Protein AF-A0A8S0WFE4-F1 (afdb_monomer)

Structure (mmCIF, N/CA/C/O backbone):
data_AF-A0A8S0WFE4-F1
#
_entry.id   AF-A0A8S0WFE4-F1
#
loop_
_atom_site.group_PDB
_atom_site.id
_atom_site.type_symbol
_atom_site.label_atom_id
_atom_site.label_alt_id
_atom_site.label_comp_id
_atom_site.label_asym_id
_atom_site.label_entity_id
_atom_site.label_seq_id
_atom_site.pdbx_PDB_ins_code
_atom_site.Cartn_x
_atom_site.Cartn_y
_atom_site.Cartn_z
_atom_site.occupancy
_atom_site.B_iso_or_equiv
_atom_site.auth_seq_id
_atom_site.auth_comp_id
_atom_site.auth_asym_id
_atom_site.auth_atom_id
_atom_site.pdbx_PDB_model_num
ATOM 1 N N . MET A 1 1 ? 46.989 -24.304 55.058 1.00 52.19 1 MET A N 1
ATOM 2 C CA . MET A 1 1 ? 46.073 -24.837 54.023 1.00 52.19 1 MET A CA 1
ATOM 3 C C . MET A 1 1 ? 44.758 -25.122 54.735 1.00 52.19 1 MET A C 1
ATOM 5 O O . MET A 1 1 ? 44.817 -25.816 55.731 1.00 52.19 1 MET A O 1
ATOM 9 N N . SER A 1 2 ? 43.596 -24.555 54.440 1.00 50.12 2 SER A N 1
ATOM 10 C CA . SER A 1 2 ? 43.076 -23.964 53.211 1.00 50.12 2 SER A CA 1
ATOM 11 C C . SER A 1 2 ? 42.029 -22.909 53.572 1.00 50.12 2 SER A C 1
ATOM 13 O O . SER A 1 2 ? 41.224 -23.126 54.473 1.00 50.12 2 SER A O 1
ATOM 15 N N . GLN A 1 3 ? 42.038 -21.784 52.858 1.00 55.56 3 GLN A N 1
ATOM 16 C CA . GLN A 1 3 ? 40.887 -20.886 52.782 1.00 55.56 3 GLN A CA 1
ATOM 17 C C . GLN A 1 3 ? 39.833 -21.541 51.879 1.00 55.56 3 GLN A C 1
ATOM 19 O O . GLN A 1 3 ? 40.190 -22.053 50.817 1.00 55.56 3 GLN A O 1
ATOM 24 N N . LEU A 1 4 ? 38.557 -21.509 52.265 1.00 54.12 4 LEU A N 1
ATOM 25 C CA . LEU A 1 4 ? 37.449 -21.764 51.347 1.00 54.12 4 LEU A CA 1
ATOM 26 C C . LEU A 1 4 ? 36.601 -20.501 51.246 1.00 54.12 4 LEU A C 1
ATOM 28 O O . LEU A 1 4 ? 36.150 -19.944 52.244 1.00 54.12 4 LEU A O 1
ATOM 32 N N . ALA A 1 5 ? 36.492 -20.037 50.007 1.00 55.44 5 ALA A N 1
ATOM 33 C CA . ALA A 1 5 ? 35.889 -18.792 49.591 1.00 55.44 5 ALA A CA 1
ATOM 34 C C . ALA A 1 5 ? 34.362 -18.830 49.732 1.00 55.44 5 ALA A C 1
ATOM 36 O O . ALA A 1 5 ? 33.700 -19.713 49.185 1.00 55.44 5 ALA A O 1
ATOM 37 N N . SER A 1 6 ? 33.807 -17.824 50.401 1.00 52.06 6 SER A N 1
ATOM 38 C CA . SER A 1 6 ? 32.384 -17.499 50.336 1.00 52.06 6 SER A CA 1
ATOM 39 C C . SER A 1 6 ? 32.095 -16.856 48.981 1.00 52.06 6 SER A C 1
ATOM 41 O O . SER A 1 6 ? 32.521 -15.732 48.715 1.00 52.06 6 SER A O 1
ATOM 43 N N . GLN A 1 7 ? 31.407 -17.578 48.098 1.00 57.84 7 GLN A N 1
ATOM 44 C CA . GLN A 1 7 ? 30.925 -17.021 46.837 1.00 57.84 7 GLN A CA 1
ATOM 45 C C . GLN A 1 7 ? 29.707 -16.130 47.106 1.00 57.84 7 GLN A C 1
ATOM 47 O O . GLN A 1 7 ? 28.675 -16.590 47.592 1.00 57.84 7 GLN A O 1
ATOM 52 N N . ASN A 1 8 ? 29.848 -14.843 46.789 1.00 55.38 8 ASN A N 1
ATOM 53 C CA . ASN A 1 8 ? 28.753 -13.884 46.733 1.00 55.38 8 ASN A CA 1
ATOM 54 C C . ASN A 1 8 ? 27.867 -14.214 45.524 1.00 55.38 8 ASN A C 1
ATOM 56 O O . ASN A 1 8 ? 28.300 -14.066 44.382 1.00 55.38 8 ASN A O 1
ATOM 60 N N . TYR A 1 9 ? 26.626 -14.633 45.764 1.00 57.88 9 TYR A N 1
ATOM 61 C CA . TYR A 1 9 ? 25.618 -14.738 44.713 1.00 57.88 9 TYR A CA 1
ATOM 62 C C . TYR A 1 9 ? 25.118 -13.329 44.384 1.00 57.88 9 TYR A C 1
ATOM 64 O O . TYR A 1 9 ? 24.307 -12.755 45.108 1.00 57.88 9 TYR A O 1
ATOM 72 N N . ALA A 1 10 ? 25.653 -12.744 43.313 1.00 58.72 10 ALA A N 1
ATOM 73 C CA . ALA A 1 10 ? 25.121 -11.523 42.731 1.00 58.72 10 ALA A CA 1
ATOM 74 C C . ALA A 1 10 ? 23.748 -11.826 42.111 1.00 58.72 10 ALA A C 1
ATOM 76 O O . ALA A 1 10 ? 23.645 -12.561 41.130 1.00 58.72 10 ALA A O 1
ATOM 77 N N . SER A 1 11 ? 22.690 -11.269 42.695 1.00 54.56 11 SER A N 1
ATOM 78 C CA . SER A 1 11 ? 21.338 -11.314 42.144 1.00 54.56 11 SER A CA 1
ATOM 79 C C . SER A 1 11 ? 21.279 -10.467 40.872 1.00 54.56 11 SER A C 1
ATOM 81 O O . SER A 1 11 ? 21.061 -9.260 40.932 1.00 54.56 11 SER A O 1
ATOM 83 N N . THR A 1 12 ? 21.499 -11.076 39.707 1.00 58.50 12 THR A N 1
ATOM 84 C CA . THR A 1 12 ? 21.209 -10.435 38.420 1.00 58.50 12 THR A CA 1
ATOM 85 C C . THR A 1 12 ? 19.693 -10.375 38.250 1.00 58.50 12 THR A C 1
ATOM 87 O O . THR A 1 12 ? 19.051 -11.356 37.881 1.00 58.50 12 THR A O 1
ATOM 90 N N . SER A 1 13 ? 19.100 -9.225 38.557 1.00 57.53 13 SER A N 1
ATOM 91 C CA . SER A 1 13 ? 17.725 -8.903 38.194 1.00 57.53 13 SER A CA 1
ATOM 92 C C . SER A 1 13 ? 17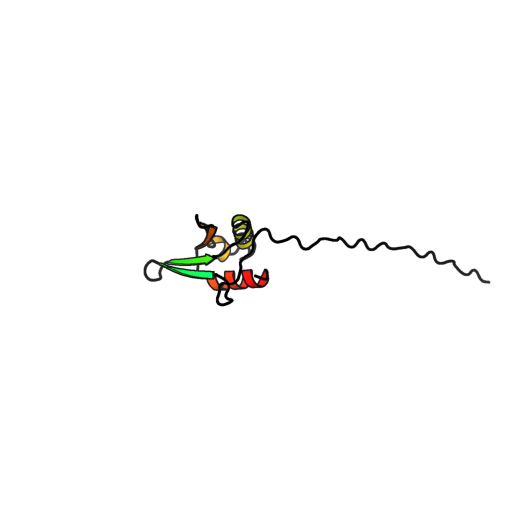.634 -8.779 36.672 1.00 57.53 13 SER A C 1
ATOM 94 O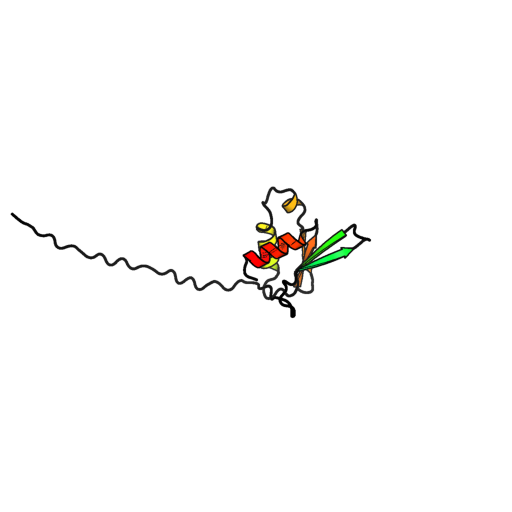 O . SER A 1 13 ? 18.057 -7.784 36.088 1.00 57.53 13 SER A O 1
ATOM 96 N N . PHE A 1 14 ? 17.090 -9.806 36.019 1.00 60.09 14 PHE A N 1
ATOM 97 C CA . PHE A 1 14 ? 16.659 -9.717 34.629 1.00 60.09 14 PHE A CA 1
ATOM 98 C C . PHE A 1 14 ? 15.480 -8.745 34.568 1.00 60.09 14 PHE A C 1
ATOM 100 O O . PHE A 1 14 ? 14.355 -9.088 34.930 1.00 60.09 14 PHE A O 1
ATOM 107 N N . ALA A 1 15 ? 15.753 -7.504 34.168 1.00 58.97 15 ALA A N 1
ATOM 108 C CA . ALA A 1 15 ? 14.720 -6.573 33.758 1.00 58.97 15 ALA A CA 1
ATOM 109 C C . ALA A 1 15 ? 14.089 -7.139 32.481 1.00 58.97 15 ALA A C 1
ATOM 111 O O . ALA A 1 15 ? 14.643 -7.019 31.390 1.00 58.97 15 ALA A O 1
ATOM 112 N N . PHE A 1 16 ? 12.963 -7.831 32.631 1.00 59.78 16 PHE A N 1
ATOM 113 C CA . PHE A 1 16 ? 12.075 -8.081 31.512 1.00 59.78 16 PHE A CA 1
ATOM 114 C C . PHE A 1 16 ? 11.502 -6.718 31.133 1.00 59.78 16 PHE A C 1
ATOM 116 O O . PHE A 1 16 ? 10.633 -6.198 31.830 1.00 59.78 16 PHE A O 1
ATOM 123 N N . ASP A 1 17 ? 12.061 -6.105 30.088 1.00 59.38 17 ASP A N 1
ATOM 124 C CA . ASP A 1 17 ? 11.405 -5.020 29.368 1.00 59.38 17 ASP A CA 1
ATOM 125 C C . ASP A 1 17 ? 10.040 -5.560 28.928 1.00 59.38 17 ASP A C 1
ATOM 127 O O . ASP A 1 17 ? 9.924 -6.298 27.947 1.00 59.38 17 ASP A O 1
ATOM 131 N N . ASP A 1 18 ? 9.013 -5.255 29.720 1.00 55.41 18 ASP A N 1
ATOM 132 C CA . ASP A 1 18 ? 7.615 -5.614 29.495 1.00 55.41 18 ASP A CA 1
ATOM 133 C C . ASP A 1 18 ? 7.052 -4.721 28.381 1.00 55.41 18 ASP A C 1
ATOM 135 O O . ASP A 1 18 ? 6.109 -3.945 28.546 1.00 55.41 18 ASP A O 1
ATOM 139 N N . ALA A 1 19 ? 7.705 -4.770 27.218 1.00 61.00 19 ALA A N 1
ATOM 140 C CA . ALA A 1 19 ? 7.236 -4.159 25.996 1.00 61.00 19 ALA A CA 1
ATOM 141 C C . ALA A 1 19 ? 6.056 -4.994 25.498 1.00 61.00 19 ALA A C 1
ATOM 143 O O . ALA A 1 19 ? 6.179 -5.794 24.568 1.00 61.00 19 ALA A O 1
ATOM 144 N N . LEU A 1 20 ? 4.900 -4.807 26.145 1.00 58.75 20 LEU A N 1
ATOM 145 C CA . LEU A 1 20 ? 3.613 -5.259 25.635 1.00 58.75 20 LEU A CA 1
ATOM 146 C C . LEU A 1 20 ? 3.579 -4.955 24.132 1.00 58.75 20 LEU A C 1
ATOM 148 O O . LEU A 1 20 ? 3.898 -3.822 23.749 1.00 58.75 20 LEU A O 1
ATOM 152 N N . PRO A 1 21 ? 3.240 -5.932 23.270 1.00 58.88 21 PRO A N 1
ATOM 153 C CA . PRO A 1 21 ? 3.298 -5.741 21.831 1.00 58.88 21 PRO A CA 1
ATOM 154 C C . PRO A 1 21 ? 2.474 -4.508 21.476 1.00 58.88 21 PRO A C 1
ATOM 156 O O . PRO A 1 21 ? 1.254 -4.478 21.658 1.00 58.88 21 PRO A O 1
ATOM 159 N N . LYS A 1 22 ? 3.163 -3.451 21.029 1.00 63.25 22 LYS A N 1
ATOM 160 C CA . LYS A 1 22 ? 2.530 -2.180 20.696 1.00 63.25 22 LYS A CA 1
ATOM 161 C C . LYS A 1 22 ? 1.539 -2.461 19.578 1.00 63.25 22 LYS A C 1
ATOM 163 O O . LYS A 1 22 ? 1.942 -2.746 18.453 1.00 63.25 22 LYS A O 1
ATOM 168 N N . LYS A 1 23 ? 0.246 -2.408 19.907 1.00 69.69 23 LYS A N 1
ATOM 169 C CA . LYS A 1 23 ? -0.839 -2.604 18.946 1.00 69.69 23 LYS A CA 1
ATOM 170 C C . LYS A 1 23 ? -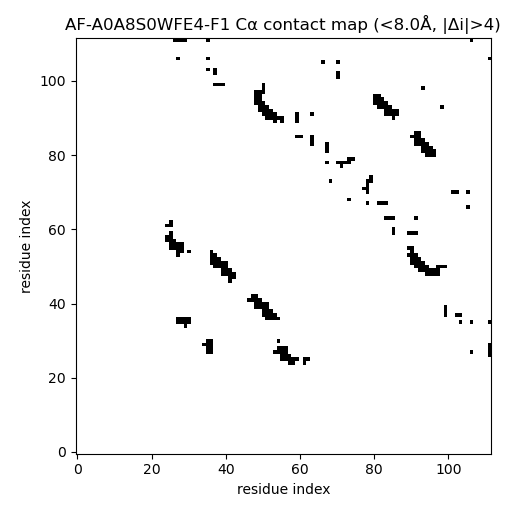0.573 -1.698 17.744 1.00 69.69 23 LYS A C 1
ATOM 172 O O . LYS A 1 23 ? -0.421 -0.487 17.913 1.00 69.69 23 LYS A O 1
ATOM 177 N N . SER A 1 24 ? -0.445 -2.295 16.561 1.00 79.94 24 SER A N 1
ATOM 178 C CA . SER A 1 24 ? -0.175 -1.564 15.325 1.00 79.94 24 SER A CA 1
ATOM 179 C C . SER A 1 24 ? -1.212 -0.453 15.151 1.00 79.94 24 SER A C 1
ATOM 181 O O . SER A 1 24 ? -2.400 -0.664 15.398 1.00 79.94 24 SER A O 1
ATOM 183 N N . ALA A 1 25 ? -0.775 0.740 14.743 1.00 93.44 25 ALA A N 1
ATOM 184 C CA . ALA A 1 25 ? -1.661 1.896 14.571 1.00 93.44 25 ALA A CA 1
ATOM 185 C C . ALA A 1 25 ? -2.709 1.699 13.460 1.00 93.44 25 ALA A C 1
ATOM 187 O O . ALA A 1 25 ? -3.675 2.457 13.358 1.00 93.44 25 ALA A O 1
ATOM 188 N N . TYR A 1 26 ? -2.507 0.685 12.622 1.00 96.31 26 TYR A N 1
ATOM 189 C CA . TYR A 1 26 ? -3.389 0.266 11.550 1.00 96.31 26 TYR A CA 1
ATOM 190 C C . TYR A 1 26 ? -3.470 -1.260 11.491 1.00 96.31 26 TYR A C 1
ATOM 192 O O . TYR A 1 26 ? -2.570 -1.965 11.952 1.00 96.31 26 TYR A O 1
ATOM 200 N N . PHE A 1 27 ? -4.542 -1.759 10.887 1.00 96.81 27 PHE A N 1
ATOM 201 C CA . PHE A 1 27 ? -4.754 -3.178 10.629 1.00 96.81 27 PHE A CA 1
ATOM 202 C C . PHE A 1 27 ? -5.423 -3.366 9.266 1.00 96.81 27 PHE A C 1
ATOM 204 O O . PHE A 1 27 ? -6.209 -2.524 8.828 1.00 96.81 27 PHE A O 1
ATOM 211 N N . VAL A 1 28 ? -5.099 -4.459 8.576 1.00 97.56 28 VAL A N 1
ATOM 212 C CA . VAL A 1 28 ? -5.708 -4.809 7.288 1.00 97.56 28 VAL A CA 1
ATOM 213 C C . VAL A 1 28 ? -6.403 -6.168 7.435 1.00 97.56 28 VAL A C 1
ATOM 215 O O . VAL A 1 28 ? -5.768 -7.198 7.235 1.00 97.56 28 VAL A O 1
ATOM 218 N N . PRO A 1 29 ? -7.698 -6.206 7.790 1.00 97.44 29 PRO A N 1
ATOM 219 C CA . PRO A 1 29 ? -8.436 -7.445 7.941 1.00 97.44 29 PRO A CA 1
ATOM 220 C C . PRO A 1 29 ? -8.568 -8.178 6.605 1.00 97.44 29 PRO A C 1
ATOM 222 O O . PRO A 1 29 ? -8.737 -7.581 5.533 1.00 97.44 29 PRO A O 1
ATOM 225 N N . ARG A 1 30 ? -8.591 -9.510 6.687 1.00 97.75 30 ARG A N 1
ATOM 226 C CA . ARG A 1 30 ? -9.010 -10.362 5.574 1.00 97.75 30 ARG A CA 1
ATOM 227 C C . ARG A 1 30 ? -10.458 -10.056 5.189 1.00 97.75 30 ARG A C 1
ATOM 229 O O . ARG A 1 30 ? -11.296 -9.728 6.025 1.00 97.75 30 ARG A O 1
ATOM 236 N N . ASN A 1 31 ? -10.766 -10.169 3.901 1.00 96.75 31 ASN A N 1
ATOM 237 C CA . ASN A 1 31 ? -12.142 -10.066 3.429 1.00 96.75 31 ASN A CA 1
ATOM 238 C C . ASN A 1 31 ? -12.975 -11.290 3.858 1.00 96.75 31 ASN A C 1
ATOM 240 O O . ASN A 1 31 ? -12.451 -12.264 4.395 1.00 96.75 31 ASN A O 1
ATOM 244 N N . THR A 1 32 ? -14.276 -11.276 3.561 1.00 96.25 32 THR A N 1
ATOM 245 C CA . THR A 1 32 ? -15.214 -12.359 3.916 1.00 96.25 32 THR A CA 1
ATOM 246 C C . THR A 1 32 ? -14.846 -13.732 3.343 1.00 96.25 32 THR A C 1
ATOM 248 O O . THR A 1 32 ? -15.374 -14.742 3.793 1.00 96.25 32 THR A O 1
ATOM 251 N N . ARG A 1 33 ? -13.936 -13.791 2.361 1.00 96.19 33 ARG A N 1
ATOM 252 C CA . ARG A 1 33 ? -13.419 -15.027 1.752 1.00 96.19 33 ARG A CA 1
ATOM 253 C C . ARG A 1 33 ? -12.026 -15.405 2.276 1.00 96.19 33 ARG A C 1
ATOM 255 O O . ARG A 1 33 ? -11.373 -16.245 1.669 1.00 96.19 33 ARG A O 1
ATOM 262 N N . GLY A 1 34 ? -11.538 -14.752 3.333 1.00 96.38 34 GLY A N 1
ATOM 263 C CA . GLY A 1 34 ? -10.228 -15.011 3.945 1.00 96.38 34 GLY A CA 1
ATOM 264 C C . GLY A 1 34 ? -9.023 -14.409 3.205 1.00 96.38 34 GLY A C 1
ATOM 265 O O . GLY A 1 34 ? -7.877 -14.648 3.586 1.00 96.38 34 GLY A O 1
ATOM 266 N N . ASN A 1 35 ? -9.239 -13.606 2.159 1.00 97.31 35 ASN A N 1
ATOM 267 C CA . ASN A 1 35 ? -8.153 -13.058 1.339 1.00 97.31 35 ASN A CA 1
ATOM 268 C C . ASN A 1 35 ? -7.752 -11.648 1.777 1.00 97.31 35 ASN A C 1
ATOM 270 O O . ASN A 1 35 ? -8.602 -10.867 2.209 1.00 97.31 35 ASN A O 1
ATOM 274 N N . LEU A 1 36 ? -6.474 -11.291 1.597 1.00 98.38 36 LEU A N 1
ATOM 275 C CA . LEU A 1 36 ? -6.039 -9.901 1.746 1.00 98.38 36 LEU A CA 1
ATOM 276 C C . LEU A 1 36 ? -6.796 -9.008 0.749 1.00 98.38 36 LEU A C 1
ATOM 278 O O . LEU A 1 36 ? -6.917 -9.372 -0.427 1.00 98.38 36 LEU A O 1
ATOM 282 N N . PRO A 1 37 ? -7.298 -7.840 1.181 1.00 98.06 37 PRO A N 1
ATOM 283 C CA . PRO A 1 37 ? -8.127 -6.952 0.371 1.00 98.06 37 PRO A CA 1
ATOM 284 C C . PRO A 1 37 ? -7.290 -6.105 -0.612 1.00 98.06 37 PRO A C 1
ATOM 286 O O . PRO A 1 37 ? -7.445 -4.884 -0.678 1.00 98.06 37 PRO A O 1
ATOM 289 N N . VAL A 1 38 ? -6.408 -6.759 -1.380 1.00 98.56 38 VAL A N 1
ATOM 290 C CA . VAL A 1 38 ? -5.518 -6.148 -2.378 1.00 98.56 38 VAL A CA 1
ATOM 291 C C . VAL A 1 38 ? -5.982 -6.498 -3.792 1.00 98.56 38 VAL A C 1
ATOM 293 O O . VAL A 1 38 ? -5.967 -7.662 -4.215 1.00 98.56 38 VAL A O 1
ATOM 296 N N . TYR A 1 39 ? -6.369 -5.474 -4.546 1.00 97.94 39 TYR A N 1
ATOM 297 C CA . TYR A 1 39 ? -6.987 -5.617 -5.865 1.00 97.94 39 TYR A CA 1
ATOM 298 C C . TYR A 1 39 ? -6.207 -4.857 -6.932 1.00 97.94 39 TYR A C 1
ATOM 300 O O . TYR A 1 39 ? -5.616 -3.819 -6.646 1.00 97.94 39 TYR A O 1
ATOM 308 N N . THR A 1 40 ? -6.247 -5.342 -8.171 1.00 98.06 40 THR A N 1
ATOM 309 C CA . THR A 1 40 ? -5.778 -4.585 -9.337 1.00 98.06 40 THR A CA 1
ATOM 310 C C . THR A 1 40 ? -6.962 -3.888 -9.994 1.00 98.06 40 THR A C 1
ATOM 312 O O . THR A 1 40 ? -7.970 -4.525 -10.284 1.00 98.06 40 THR A O 1
ATOM 315 N N . ASP A 1 41 ? -6.829 -2.592 -10.249 1.00 96.94 41 ASP A N 1
ATOM 316 C CA . ASP A 1 41 ? -7.767 -1.793 -11.038 1.00 96.94 41 ASP A CA 1
ATOM 317 C C . ASP A 1 41 ? -7.112 -1.459 -12.386 1.00 96.94 41 ASP A C 1
ATOM 319 O O . ASP A 1 41 ? -6.085 -0.775 -12.449 1.00 96.94 41 ASP A O 1
ATOM 323 N N . VAL A 1 42 ? -7.673 -2.011 -13.464 1.00 95.00 42 VAL A N 1
ATOM 324 C CA . VAL A 1 42 ? -7.160 -1.886 -14.832 1.00 95.00 42 VAL A CA 1
ATOM 325 C C . VAL A 1 42 ? -7.972 -0.834 -15.579 1.00 95.00 42 VAL A C 1
ATOM 327 O O . VAL A 1 42 ? -9.185 -0.954 -15.725 1.00 95.00 42 VAL A O 1
ATOM 330 N N . ARG A 1 43 ? -7.291 0.185 -16.101 1.00 92.69 43 ARG A N 1
ATOM 331 C CA . ARG A 1 43 ? -7.887 1.322 -16.814 1.00 92.69 43 ARG A CA 1
ATOM 332 C C . ARG A 1 43 ? -7.243 1.510 -18.187 1.00 92.69 43 ARG A C 1
ATOM 334 O O . ARG A 1 43 ? -6.190 0.939 -18.477 1.00 92.69 43 ARG A O 1
ATOM 341 N N . ASN A 1 44 ? -7.867 2.339 -19.027 1.00 91.88 44 ASN A N 1
ATOM 342 C CA . ASN A 1 44 ? -7.377 2.710 -20.363 1.00 91.88 44 ASN A CA 1
ATOM 343 C C . ASN A 1 44 ? -7.042 1.489 -21.240 1.00 91.88 44 ASN A C 1
ATOM 345 O O . ASN A 1 44 ? -5.941 1.393 -21.777 1.00 91.88 44 ASN A O 1
ATOM 349 N N . GLY A 1 45 ? -7.946 0.505 -21.302 1.00 88.12 45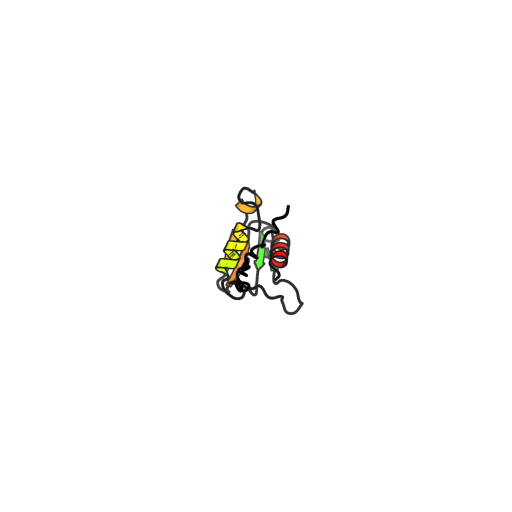 GLY A N 1
ATOM 350 C CA . GLY A 1 45 ? -7.753 -0.696 -22.125 1.00 88.12 45 GLY A CA 1
ATOM 351 C C . GLY A 1 45 ? -6.548 -1.561 -21.730 1.00 88.12 45 GLY A C 1
ATOM 352 O O . GLY A 1 45 ? -6.026 -2.286 -22.566 1.00 88.12 45 GLY A O 1
ATOM 353 N N . GLY A 1 46 ? -6.070 -1.469 -20.483 1.00 87.12 46 GLY A N 1
ATOM 354 C CA . GLY A 1 46 ? -4.904 -2.221 -20.002 1.00 87.12 46 GLY A CA 1
ATOM 355 C C . GLY A 1 46 ? -3.638 -1.386 -19.820 1.00 87.12 46 GLY A C 1
ATOM 356 O O . GLY A 1 46 ? -2.721 -1.829 -19.127 1.00 87.12 46 GLY A O 1
ATOM 357 N N . GLY A 1 47 ? -3.598 -0.171 -20.376 1.00 88.25 47 GL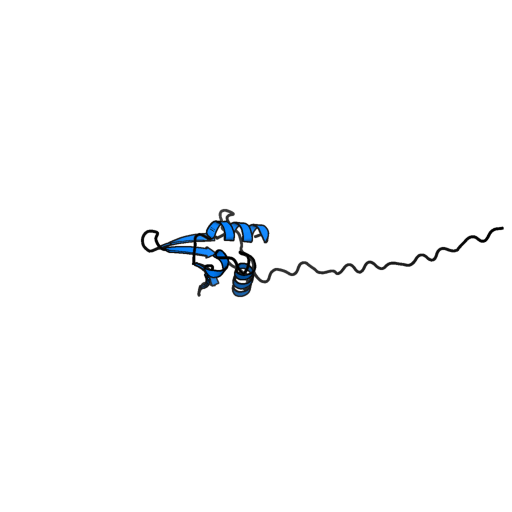Y A N 1
ATOM 358 C CA . GLY A 1 47 ? -2.418 0.696 -20.331 1.00 88.25 47 GLY A CA 1
ATOM 359 C C . GLY A 1 47 ? -2.108 1.273 -18.948 1.00 88.25 47 GLY A C 1
ATOM 360 O O . GLY A 1 47 ? -0.974 1.667 -18.686 1.00 88.25 47 GLY A O 1
ATOM 361 N N . ARG A 1 48 ? -3.088 1.313 -18.036 1.00 90.31 48 ARG A N 1
ATOM 362 C CA . ARG A 1 48 ? -2.881 1.779 -16.660 1.00 90.31 48 ARG A CA 1
ATOM 363 C C . ARG A 1 48 ? -3.366 0.737 -15.665 1.00 90.31 48 ARG A C 1
ATOM 365 O O . ARG A 1 48 ? -4.525 0.343 -15.702 1.00 90.31 48 ARG A O 1
ATOM 372 N N . GLN A 1 49 ? -2.488 0.342 -14.749 1.00 95.44 49 GLN A N 1
ATOM 373 C CA . GLN A 1 49 ? -2.824 -0.539 -13.634 1.00 95.44 49 GLN A CA 1
ATOM 374 C C . GLN A 1 49 ? -2.586 0.190 -12.321 1.00 95.44 49 GLN A C 1
ATOM 376 O O . GLN A 1 49 ? -1.548 0.826 -12.129 1.00 95.44 49 GLN A O 1
ATOM 381 N N . LEU A 1 50 ? -3.579 0.116 -11.446 1.00 97.88 50 LEU A N 1
ATOM 382 C CA . LEU A 1 50 ? -3.517 0.596 -10.077 1.00 97.88 50 LEU A CA 1
ATOM 383 C C . LEU A 1 50 ? -3.652 -0.595 -9.133 1.00 97.88 50 LEU A C 1
ATOM 385 O O . LEU A 1 50 ? -4.292 -1.591 -9.471 1.00 97.88 50 LEU A O 1
ATOM 389 N N . VAL A 1 51 ? -3.080 -0.482 -7.942 1.00 98.56 51 VAL A N 1
ATOM 390 C CA . VAL A 1 51 ? -3.298 -1.433 -6.851 1.00 98.56 51 VAL A CA 1
ATOM 391 C C . VAL A 1 51 ? -4.110 -0.743 -5.764 1.00 98.56 51 VAL A C 1
ATOM 393 O O . VAL A 1 51 ? -3.795 0.373 -5.361 1.00 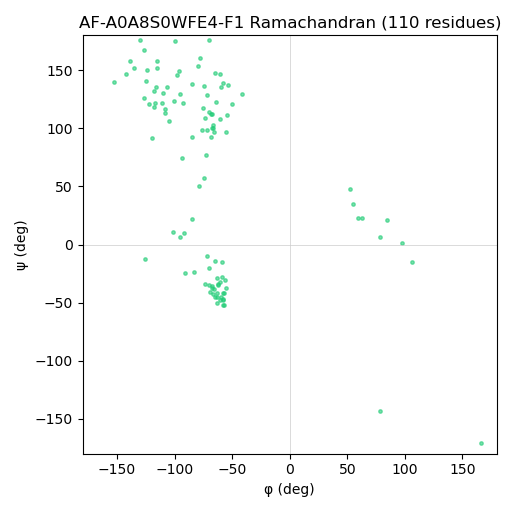98.56 51 VAL A O 1
ATOM 396 N N . LEU A 1 52 ? -5.176 -1.393 -5.310 1.00 98.56 52 LEU A N 1
ATOM 397 C CA . LEU A 1 52 ? -6.062 -0.897 -4.265 1.00 98.56 52 LEU A CA 1
ATOM 398 C C . LEU A 1 52 ? -5.883 -1.750 -3.011 1.00 98.56 52 LEU A C 1
ATOM 400 O O . LEU A 1 52 ? -6.133 -2.952 -3.074 1.00 98.56 52 LEU A O 1
ATOM 404 N N . VAL A 1 53 ? -5.516 -1.138 -1.882 1.00 98.56 53 VAL A N 1
ATOM 405 C CA . VAL A 1 53 ? -5.504 -1.802 -0.563 1.00 98.56 53 VAL A CA 1
ATOM 406 C C . VAL A 1 53 ? -6.705 -1.311 0.227 1.00 98.56 53 VAL A C 1
ATOM 408 O O . VAL A 1 53 ? -6.739 -0.152 0.643 1.00 98.56 53 VAL A O 1
ATOM 411 N N . ARG A 1 54 ? -7.716 -2.169 0.375 1.00 97.81 54 ARG A N 1
ATOM 412 C CA . ARG A 1 54 ? -9.007 -1.836 0.993 1.00 97.81 54 ARG A CA 1
ATOM 413 C C . ARG A 1 54 ? -9.098 -2.308 2.443 1.00 97.81 54 ARG A C 1
ATOM 4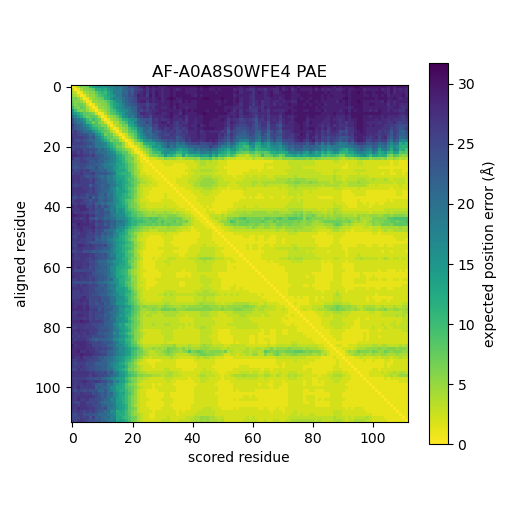15 O O . ARG A 1 54 ? -8.210 -2.982 2.942 1.00 97.81 54 ARG A O 1
ATOM 422 N N . ASN A 1 55 ? -10.206 -1.947 3.086 1.00 96.50 55 ASN A N 1
ATOM 423 C CA . ASN A 1 55 ? -10.573 -2.347 4.445 1.00 96.50 55 ASN A CA 1
ATOM 424 C C . ASN A 1 55 ? -9.557 -1.942 5.521 1.00 96.50 55 ASN A C 1
ATOM 426 O O . ASN A 1 55 ? -9.537 -2.552 6.573 1.00 96.50 55 ASN A O 1
ATOM 430 N N . VAL A 1 56 ? -8.727 -0.925 5.283 1.00 96.94 56 VAL A N 1
ATOM 431 C CA . VAL A 1 56 ? -7.755 -0.472 6.283 1.00 96.94 56 VAL A CA 1
ATOM 432 C C . VAL A 1 56 ? -8.495 0.060 7.511 1.00 96.94 56 VAL A C 1
ATOM 434 O O . VAL A 1 56 ? -9.290 0.995 7.413 1.00 96.94 56 VAL A O 1
ATOM 437 N N . GLU A 1 57 ? -8.210 -0.529 8.665 1.00 95.75 57 GLU A N 1
ATOM 438 C CA . GLU A 1 57 ? -8.665 -0.072 9.972 1.00 95.75 57 GLU A CA 1
ATOM 439 C C . GLU A 1 57 ? -7.558 0.756 10.638 1.00 95.75 57 GLU A C 1
ATOM 441 O O . GLU A 1 57 ? -6.370 0.486 10.460 1.00 95.75 57 GLU A O 1
ATOM 446 N N . GLY A 1 58 ? -7.929 1.777 11.415 1.00 95.25 58 GLY A N 1
ATOM 447 C CA . GLY A 1 58 ? -6.969 2.659 12.088 1.00 95.25 58 GLY A CA 1
ATOM 448 C C . GLY A 1 58 ? -6.346 3.726 11.174 1.00 95.25 58 GLY A C 1
ATOM 449 O O . GLY A 1 58 ? -7.026 4.328 10.336 1.00 95.25 58 GLY A O 1
ATOM 450 N N . ASN A 1 59 ? -5.060 4.026 11.383 1.00 96.00 59 ASN A N 1
ATOM 451 C CA . ASN A 1 59 ? -4.356 5.123 10.717 1.00 96.00 59 ASN A CA 1
ATOM 452 C C . ASN A 1 59 ? -3.804 4.721 9.336 1.00 96.00 59 ASN A C 1
ATOM 454 O O . ASN A 1 59 ? -2.667 4.270 9.198 1.00 96.00 59 ASN A O 1
ATOM 458 N N . VAL A 1 60 ? -4.594 4.958 8.285 1.00 97.38 60 VAL A N 1
ATOM 459 C CA . VAL A 1 60 ? -4.204 4.681 6.888 1.00 97.38 60 VAL A CA 1
ATOM 460 C C . VAL A 1 60 ? -2.945 5.435 6.433 1.00 97.38 60 VAL A C 1
ATOM 462 O O . VAL A 1 60 ? -2.214 4.941 5.575 1.00 97.38 60 VAL A O 1
ATOM 465 N N . SER A 1 61 ? -2.653 6.603 7.012 1.00 97.12 61 SER A N 1
ATOM 466 C CA . SER A 1 61 ? -1.455 7.378 6.669 1.00 97.12 61 SER A CA 1
ATOM 467 C C . SER A 1 61 ? -0.175 6.713 7.166 1.00 97.12 61 SER A C 1
ATOM 469 O O . SER A 1 61 ? 0.841 6.760 6.477 1.00 97.12 61 SER A O 1
ATOM 471 N N . GLU A 1 62 ? -0.224 6.057 8.327 1.00 97.12 62 GLU A N 1
ATOM 472 C CA . GLU A 1 62 ? 0.906 5.270 8.827 1.00 97.12 62 GLU A CA 1
ATOM 473 C C . GLU A 1 62 ? 1.127 4.012 7.984 1.00 97.12 62 GLU A C 1
ATOM 475 O O . GLU A 1 62 ? 2.267 3.747 7.611 1.00 97.12 62 GLU A O 1
ATOM 480 N N . LEU A 1 63 ? 0.058 3.318 7.567 1.00 97.75 63 LEU A N 1
ATOM 481 C CA . LEU A 1 63 ? 0.177 2.207 6.612 1.00 97.75 63 LEU A CA 1
ATOM 482 C C . LEU A 1 63 ? 0.832 2.670 5.304 1.00 97.75 63 LEU A C 1
ATOM 484 O O . LEU A 1 63 ? 1.741 2.014 4.803 1.00 97.75 63 LEU A O 1
ATOM 488 N N . ALA A 1 64 ? 0.380 3.800 4.750 1.00 98.12 64 ALA A N 1
ATOM 489 C CA . ALA A 1 64 ? 0.942 4.357 3.523 1.00 98.12 64 ALA A CA 1
ATOM 490 C C . ALA A 1 64 ? 2.435 4.673 3.676 1.00 98.12 64 ALA A C 1
ATOM 492 O O . ALA A 1 64 ? 3.225 4.344 2.793 1.00 98.12 64 ALA A O 1
ATOM 493 N N . ARG A 1 65 ? 2.823 5.294 4.797 1.00 97.31 65 ARG A N 1
ATOM 494 C CA . ARG A 1 65 ? 4.217 5.641 5.080 1.00 97.31 65 ARG A CA 1
ATOM 495 C C . ARG A 1 65 ? 5.087 4.396 5.203 1.00 97.31 65 ARG A C 1
ATOM 497 O O . ARG A 1 65 ? 6.114 4.319 4.537 1.00 97.31 65 ARG A O 1
ATOM 504 N N . ASP A 1 66 ? 4.670 3.432 6.014 1.00 97.38 66 ASP A N 1
ATOM 505 C CA . ASP A 1 66 ? 5.446 2.218 6.259 1.00 97.38 66 ASP A CA 1
ATOM 506 C C . ASP A 1 66 ? 5.603 1.401 4.972 1.00 97.38 66 ASP A C 1
ATOM 508 O O . ASP A 1 66 ? 6.701 0.935 4.664 1.00 97.38 66 ASP A O 1
ATOM 512 N N . LEU A 1 67 ? 4.532 1.287 4.180 1.00 97.75 67 LEU A N 1
ATOM 513 C CA . LEU A 1 67 ? 4.569 0.613 2.884 1.00 97.75 67 LEU A CA 1
ATOM 514 C C . LEU A 1 67 ? 5.517 1.327 1.907 1.00 97.75 67 LEU A C 1
ATOM 516 O O . LEU A 1 67 ? 6.331 0.673 1.263 1.00 97.75 67 LEU A O 1
ATOM 520 N N . ALA A 1 68 ? 5.465 2.661 1.821 1.00 97.00 68 ALA A N 1
ATOM 521 C CA . ALA A 1 68 ? 6.368 3.442 0.970 1.00 97.00 68 ALA A CA 1
ATOM 522 C C . ALA A 1 68 ? 7.846 3.307 1.368 1.00 97.00 68 ALA A C 1
ATOM 524 O O . ALA A 1 68 ? 8.707 3.329 0.495 1.00 97.00 68 ALA A O 1
ATOM 525 N N . GLN A 1 69 ? 8.137 3.166 2.663 1.00 96.62 69 GLN A N 1
ATOM 526 C CA . GLN A 1 69 ? 9.507 3.101 3.178 1.00 96.62 69 GLN A CA 1
ATOM 527 C C . GLN A 1 69 ? 10.141 1.712 3.097 1.00 96.62 69 GLN A C 1
ATOM 529 O O . GLN A 1 69 ? 11.364 1.616 3.129 1.00 96.62 69 GLN A O 1
ATOM 534 N N . SER A 1 70 ? 9.339 0.644 3.048 1.00 96.69 70 SER A N 1
ATOM 535 C CA . SER A 1 70 ? 9.854 -0.719 3.241 1.00 96.69 70 SER A CA 1
ATOM 536 C C . SER A 1 70 ? 9.529 -1.705 2.125 1.00 96.69 70 SER A C 1
ATOM 538 O O . SER A 1 70 ? 10.130 -2.773 2.099 1.00 96.69 70 SER A O 1
ATOM 540 N N . LEU A 1 71 ? 8.626 -1.377 1.192 1.00 97.31 71 LEU A N 1
ATOM 541 C CA . LEU A 1 71 ? 8.296 -2.302 0.104 1.00 97.31 71 LEU A CA 1
ATOM 542 C C . LEU A 1 71 ? 9.464 -2.507 -0.873 1.00 97.31 71 LEU A C 1
ATOM 544 O O . LEU A 1 71 ? 9.656 -3.609 -1.379 1.00 97.31 71 LEU A O 1
ATOM 548 N N . PHE A 1 72 ? 10.226 -1.447 -1.150 1.00 97.44 72 PHE A N 1
ATOM 549 C CA . PHE A 1 72 ? 11.358 -1.470 -2.074 1.00 97.44 72 PHE A CA 1
ATOM 550 C C . PHE A 1 72 ? 12.565 -0.737 -1.472 1.00 97.44 72 PHE A C 1
ATOM 552 O O . PHE A 1 72 ? 12.372 0.211 -0.708 1.00 97.44 72 PHE A O 1
ATOM 559 N N . PRO A 1 73 ? 13.806 -1.110 -1.838 1.00 95.75 73 PRO A N 1
ATOM 560 C CA . PRO A 1 73 ? 14.994 -0.343 -1.470 1.00 95.75 73 PRO A CA 1
ATOM 561 C C . PRO A 1 73 ? 14.904 1.103 -1.977 1.00 95.75 73 PRO A C 1
ATOM 563 O O . PRO A 1 73 ? 14.484 1.322 -3.114 1.00 95.75 73 PRO A O 1
ATOM 566 N N . ALA A 1 74 ? 15.326 2.079 -1.167 1.00 91.75 74 ALA A N 1
ATOM 567 C CA . ALA A 1 74 ? 15.138 3.508 -1.451 1.00 91.75 74 ALA A CA 1
ATOM 568 C C . ALA A 1 74 ? 15.711 3.960 -2.810 1.00 91.75 74 ALA A C 1
ATOM 570 O O . ALA A 1 74 ? 15.071 4.739 -3.511 1.00 91.75 74 ALA A O 1
ATOM 571 N N . ASP A 1 75 ? 16.859 3.412 -3.215 1.00 94.31 75 ASP A N 1
ATOM 572 C CA . ASP A 1 75 ? 17.554 3.784 -4.458 1.00 94.31 75 ASP A CA 1
ATOM 573 C C . ASP A 1 75 ? 17.155 2.923 -5.671 1.00 94.31 75 ASP A C 1
ATOM 575 O O . ASP A 1 75 ? 17.784 2.975 -6.729 1.00 94.31 75 ASP A O 1
ATOM 579 N N . SER A 1 76 ? 16.113 2.098 -5.536 1.00 96.62 76 SER A N 1
ATOM 580 C CA . SER A 1 76 ? 15.635 1.239 -6.621 1.00 96.62 76 SER A CA 1
ATOM 581 C C . SER A 1 76 ? 14.772 1.998 -7.636 1.00 96.62 76 SER A C 1
ATOM 583 O O . SER A 1 76 ? 14.079 2.977 -7.327 1.00 96.62 76 SER A O 1
ATOM 585 N N . LEU A 1 77 ? 14.754 1.506 -8.878 1.00 96.00 77 LEU A N 1
ATOM 586 C CA . LEU A 1 77 ? 13.876 2.038 -9.920 1.00 96.00 77 LEU A CA 1
ATOM 587 C C . LEU A 1 77 ? 12.398 1.861 -9.536 1.00 96.00 77 LEU A C 1
ATOM 589 O O . LEU A 1 77 ? 11.566 2.721 -9.830 1.00 96.00 77 LEU A O 1
ATOM 593 N N . GLU A 1 78 ? 12.078 0.764 -8.859 1.00 96.75 78 GLU A N 1
ATOM 594 C CA . GLU A 1 78 ? 10.772 0.441 -8.301 1.00 96.75 78 GLU A CA 1
ATOM 595 C C . GLU A 1 78 ? 10.320 1.520 -7.316 1.00 96.75 78 GLU A C 1
ATOM 597 O O . GLU A 1 78 ? 9.250 2.098 -7.516 1.00 96.75 78 GLU A O 1
ATOM 602 N N . ALA A 1 79 ? 11.157 1.864 -6.329 1.00 95.69 79 ALA A N 1
ATOM 603 C CA . ALA A 1 79 ? 10.868 2.921 -5.360 1.00 95.69 79 ALA A CA 1
ATOM 604 C C . ALA A 1 79 ? 10.609 4.273 -6.043 1.00 95.69 79 ALA A C 1
ATOM 606 O O . ALA A 1 79 ? 9.640 4.952 -5.708 1.00 95.69 79 ALA A O 1
ATOM 607 N N . SER A 1 80 ? 11.388 4.626 -7.073 1.00 96.19 80 SER A N 1
ATOM 608 C CA . SER A 1 80 ? 11.193 5.885 -7.816 1.00 96.19 80 SER A CA 1
ATOM 609 C C . SER A 1 80 ? 9.842 5.968 -8.548 1.00 96.19 80 SER A C 1
ATOM 611 O O . SER A 1 80 ? 9.287 7.051 -8.765 1.00 96.19 80 SER A O 1
ATOM 613 N N . ARG A 1 81 ? 9.291 4.816 -8.949 1.00 96.31 81 ARG A N 1
ATOM 614 C CA . ARG A 1 81 ? 8.006 4.715 -9.653 1.00 96.31 81 ARG A CA 1
ATOM 615 C C . ARG A 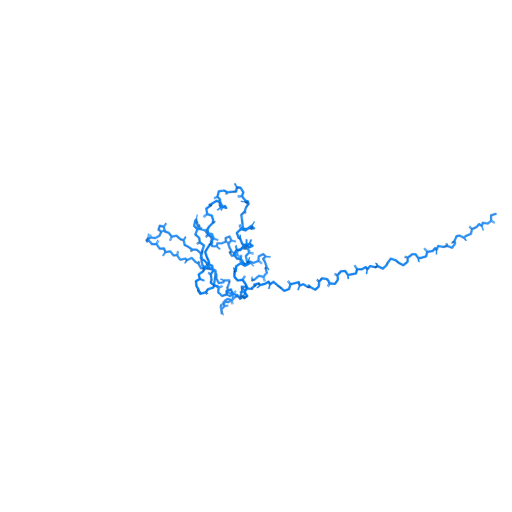1 81 ? 6.839 4.533 -8.694 1.00 96.31 81 ARG A C 1
ATOM 617 O O . ARG A 1 81 ? 5.712 4.867 -9.063 1.00 96.31 81 ARG A O 1
ATOM 624 N N . PHE A 1 82 ? 7.088 4.001 -7.504 1.00 97.56 82 PHE A N 1
ATOM 625 C CA . PHE A 1 82 ? 6.078 3.643 -6.525 1.00 97.56 82 PHE A CA 1
ATOM 626 C C . PHE A 1 82 ? 5.384 4.884 -5.959 1.00 97.56 82 PHE A C 1
ATOM 628 O O . PHE A 1 82 ? 5.973 5.699 -5.255 1.00 97.56 82 PHE A O 1
ATOM 635 N N . LYS A 1 83 ? 4.100 5.046 -6.288 1.00 97.69 83 LYS A N 1
ATOM 636 C CA . LYS A 1 83 ? 3.300 6.204 -5.871 1.00 97.69 83 LYS A CA 1
ATOM 637 C C . LYS A 1 83 ? 2.095 5.728 -5.086 1.00 97.69 83 LYS A C 1
ATOM 639 O O . LYS A 1 83 ? 1.271 5.009 -5.645 1.00 97.69 83 LYS A O 1
ATOM 644 N N . ILE A 1 84 ? 1.967 6.166 -3.837 1.00 98.31 84 ILE A N 1
ATOM 645 C CA . ILE A 1 84 ? 0.798 5.897 -2.994 1.00 98.31 84 ILE A CA 1
ATOM 646 C C . ILE A 1 84 ? -0.040 7.167 -2.863 1.00 98.31 84 ILE A C 1
ATOM 648 O O . ILE A 1 84 ? 0.478 8.254 -2.620 1.00 98.31 84 ILE A O 1
ATOM 652 N N . GLN A 1 85 ? -1.352 7.013 -2.989 1.00 98.19 85 GLN A N 1
ATOM 653 C CA . GLN A 1 85 ? -2.347 8.020 -2.655 1.00 98.19 85 GLN A CA 1
ATOM 654 C C . GLN A 1 85 ? -3.344 7.426 -1.663 1.00 98.19 85 GLN A C 1
ATOM 656 O O . GLN A 1 85 ? -3.750 6.271 -1.788 1.00 98.19 85 GLN A O 1
ATOM 661 N N . ILE A 1 86 ? -3.762 8.225 -0.686 1.00 98.19 86 ILE A N 1
ATOM 662 C CA . ILE A 1 86 ? -4.838 7.860 0.235 1.00 98.19 86 ILE A CA 1
ATOM 663 C C . ILE A 1 86 ? -6.133 8.399 -0.361 1.00 98.19 86 ILE A C 1
ATOM 665 O O . ILE A 1 86 ? -6.252 9.597 -0.620 1.00 98.19 86 ILE A O 1
ATOM 669 N N . SER A 1 87 ? -7.097 7.520 -0.615 1.00 96.31 87 SER A N 1
ATOM 670 C CA . SER A 1 87 ? -8.397 7.941 -1.130 1.00 96.31 87 SER A CA 1
ATOM 671 C C . SER A 1 87 ? -9.269 8.534 -0.018 1.00 96.31 87 SER A C 1
ATOM 673 O O . SER A 1 87 ? -9.081 8.244 1.166 1.00 96.31 87 SER A O 1
ATOM 675 N N . GLN A 1 88 ? -10.287 9.308 -0.403 1.00 91.44 88 GLN A N 1
ATOM 676 C CA . GLN A 1 88 ? -11.276 9.861 0.532 1.00 91.44 88 GLN A CA 1
ATOM 677 C C . GLN A 1 88 ? -11.981 8.773 1.360 1.00 91.44 88 GLN A C 1
ATOM 679 O O . GLN A 1 88 ? -12.312 8.994 2.521 1.00 91.44 88 GLN A O 1
ATOM 684 N N . SER A 1 89 ? -12.150 7.570 0.805 1.00 89.62 89 SER A N 1
ATOM 685 C CA . SER A 1 89 ? -12.730 6.417 1.505 1.00 89.62 89 SER A CA 1
ATOM 686 C C . SER A 1 89 ? -11.700 5.631 2.331 1.00 89.62 89 SER A C 1
ATOM 688 O O . SER A 1 89 ? -11.909 4.447 2.582 1.00 89.62 89 SER A O 1
ATOM 690 N N . LYS A 1 90 ? -10.573 6.255 2.708 1.00 91.75 90 LYS A N 1
ATOM 691 C CA . LYS A 1 90 ? -9.515 5.698 3.574 1.00 91.75 90 LYS A CA 1
ATOM 692 C C . LYS A 1 90 ? -8.921 4.362 3.102 1.00 91.75 90 LYS A C 1
ATOM 694 O O . LYS A 1 90 ? -8.543 3.524 3.910 1.00 91.75 90 LYS A O 1
ATOM 699 N N . HIS A 1 91 ? -8.802 4.168 1.792 1.00 96.06 91 HIS A N 1
ATOM 700 C CA . HIS A 1 91 ? -8.055 3.048 1.209 1.00 96.06 91 HIS A CA 1
ATOM 701 C C . HIS A 1 91 ? -6.844 3.564 0.433 1.00 96.06 91 HIS A C 1
ATOM 703 O O . HIS A 1 91 ? -6.836 4.717 -0.007 1.00 96.06 91 HIS A O 1
ATOM 709 N N . LEU A 1 92 ? -5.836 2.715 0.238 1.00 98.50 92 LEU A N 1
ATOM 710 C CA . LEU A 1 92 ? -4.673 3.086 -0.566 1.00 98.50 92 LEU A CA 1
ATOM 711 C C . LEU A 1 92 ? -4.946 2.847 -2.045 1.00 98.50 92 LEU A C 1
ATOM 713 O O . LEU A 1 92 ? -5.502 1.815 -2.423 1.00 98.50 92 LEU A O 1
ATOM 717 N N . VAL A 1 93 ? -4.511 3.793 -2.869 1.00 98.50 93 VAL A N 1
ATOM 718 C CA . VAL A 1 93 ? -4.436 3.691 -4.324 1.00 98.50 93 VAL A CA 1
ATOM 719 C C . VAL A 1 93 ? -2.972 3.821 -4.708 1.00 98.50 93 VAL A C 1
ATOM 721 O O . VAL A 1 93 ? -2.340 4.841 -4.447 1.00 98.50 93 VAL A O 1
ATOM 724 N N . ILE A 1 94 ? -2.429 2.784 -5.322 1.00 98.50 94 ILE A N 1
ATOM 725 C CA . ILE A 1 94 ? -1.011 2.672 -5.631 1.00 98.50 94 ILE A CA 1
ATOM 726 C C . ILE A 1 94 ? -0.844 2.633 -7.149 1.00 98.50 94 ILE A C 1
ATOM 728 O O . ILE A 1 94 ? -1.576 1.933 -7.848 1.00 98.50 94 ILE A O 1
ATOM 732 N N . ALA A 1 95 ? 0.119 3.388 -7.663 1.00 97.50 95 ALA A N 1
ATOM 733 C CA . ALA A 1 95 ? 0.411 3.511 -9.084 1.00 97.50 95 ALA A CA 1
ATOM 734 C C . ALA A 1 95 ? 1.906 3.309 -9.380 1.00 97.50 95 ALA A C 1
ATOM 736 O O . ALA A 1 95 ? 2.735 3.174 -8.480 1.00 97.50 95 ALA A O 1
ATOM 737 N N . GLY A 1 96 ? 2.239 3.323 -10.674 1.00 95.19 96 GLY A N 1
ATOM 738 C CA . GLY A 1 96 ? 3.621 3.298 -11.163 1.00 95.19 96 GLY A CA 1
ATOM 739 C C . GLY A 1 96 ? 4.141 1.927 -11.583 1.00 95.19 96 GLY A C 1
ATOM 740 O O . GLY A 1 96 ? 5.282 1.826 -12.020 1.00 95.19 96 GLY A O 1
ATOM 741 N N . GLY A 1 97 ? 3.313 0.886 -11.499 1.00 94.19 97 GLY A N 1
ATOM 742 C CA . GLY A 1 97 ? 3.678 -0.457 -11.929 1.00 94.19 97 GLY A CA 1
ATOM 743 C C . GLY A 1 97 ? 2.704 -1.519 -11.437 1.00 94.19 97 GLY A C 1
ATOM 744 O O . GLY A 1 97 ? 1.629 -1.219 -10.914 1.00 94.19 97 GLY A O 1
ATOM 745 N N . ARG A 1 98 ? 3.087 -2.779 -11.643 1.00 95.75 98 ARG A N 1
ATOM 746 C CA . ARG A 1 98 ? 2.293 -3.959 -11.286 1.00 95.75 98 ARG A CA 1
ATOM 747 C C . ARG A 1 98 ? 2.701 -4.454 -9.901 1.00 95.75 98 ARG A C 1
ATOM 749 O O . ARG A 1 98 ? 3.395 -5.449 -9.778 1.00 95.75 98 ARG A O 1
ATOM 756 N N . TRP A 1 99 ? 2.275 -3.739 -8.865 1.00 97.50 99 TRP A N 1
ATOM 757 C CA . TRP A 1 99 ? 2.768 -3.951 -7.494 1.00 97.50 99 TRP A CA 1
ATOM 758 C C . TRP A 1 99 ? 1.907 -4.872 -6.632 1.00 97.50 99 TRP A C 1
ATOM 760 O O . TRP A 1 99 ? 2.139 -4.980 -5.433 1.00 97.50 99 TRP A O 1
ATOM 770 N N . ARG A 1 100 ? 0.875 -5.502 -7.207 1.00 98.06 100 ARG A N 1
ATOM 771 C CA . ARG A 1 100 ? -0.149 -6.216 -6.434 1.00 98.06 100 ARG A CA 1
ATOM 772 C C . ARG A 1 100 ? 0.469 -7.299 -5.556 1.00 98.06 100 ARG A C 1
ATOM 774 O O . ARG A 1 100 ? 0.199 -7.331 -4.361 1.00 98.06 100 ARG A O 1
ATOM 781 N N . ASP A 1 101 ? 1.284 -8.160 -6.150 1.00 98.25 101 ASP A N 1
ATOM 782 C CA . ASP A 1 101 ? 1.804 -9.331 -5.451 1.00 98.25 101 ASP A CA 1
ATOM 783 C C . ASP A 1 101 ? 2.886 -8.939 -4.437 1.00 98.25 101 ASP A C 1
ATOM 785 O O . ASP A 1 101 ? 2.885 -9.473 -3.334 1.00 98.25 101 ASP A O 1
ATOM 789 N N . ASN A 1 102 ? 3.699 -7.913 -4.730 1.00 98.50 102 ASN A N 1
ATOM 790 C CA . ASN A 1 102 ? 4.620 -7.321 -3.751 1.00 98.50 102 ASN A CA 1
ATOM 791 C C . ASN A 1 102 ? 3.869 -6.799 -2.518 1.00 98.50 102 ASN A C 1
ATOM 793 O O . ASN A 1 102 ? 4.249 -7.088 -1.389 1.00 98.50 102 ASN A O 1
ATOM 797 N N . VAL A 1 103 ? 2.779 -6.050 -2.727 1.00 98.50 103 VAL A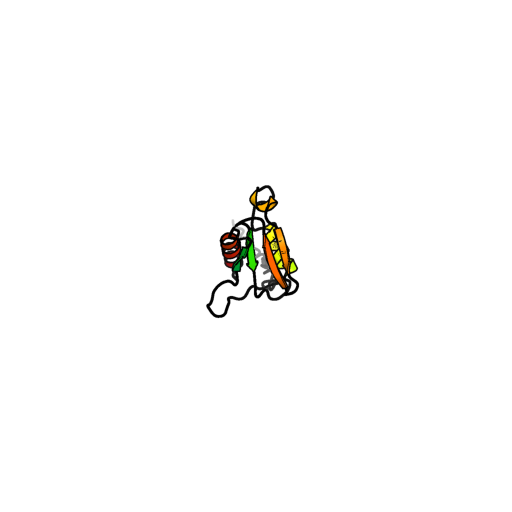 N 1
ATOM 798 C CA . VAL A 1 103 ? 1.968 -5.496 -1.632 1.00 98.50 103 VAL A CA 1
ATOM 799 C C . VAL A 1 103 ? 1.282 -6.606 -0.833 1.00 98.50 103 VAL A C 1
ATOM 801 O O . VAL A 1 103 ? 1.192 -6.513 0.388 1.00 98.50 103 VAL A O 1
ATOM 804 N N . VAL A 1 104 ? 0.802 -7.661 -1.498 1.00 98.62 104 VAL A N 1
ATOM 805 C CA . VAL A 1 104 ? 0.238 -8.837 -0.820 1.00 98.62 104 VAL A CA 1
ATOM 806 C C . VAL A 1 104 ? 1.283 -9.501 0.067 1.00 98.62 104 VAL A C 1
ATOM 808 O O . VAL A 1 104 ? 0.976 -9.802 1.216 1.00 98.62 104 VAL A O 1
ATOM 811 N N . GLU A 1 105 ? 2.488 -9.730 -0.449 1.00 98.50 105 GLU A N 1
ATOM 812 C CA . GLU A 1 105 ? 3.540 -10.403 0.310 1.00 98.50 105 GLU A CA 1
ATOM 813 C C . GLU A 1 105 ? 3.977 -9.574 1.517 1.00 98.50 105 GLU A C 1
ATOM 815 O O . GLU A 1 105 ? 3.965 -10.070 2.639 1.00 98.50 105 GLU A O 1
ATOM 820 N N . TRP A 1 106 ? 4.180 -8.272 1.322 1.00 98.25 106 TRP A N 1
ATOM 821 C CA . TRP A 1 106 ? 4.498 -7.346 2.406 1.00 98.25 106 TRP A CA 1
ATOM 822 C C . TRP A 1 106 ? 3.439 -7.337 3.521 1.00 98.25 106 TRP A C 1
ATOM 824 O O . TRP A 1 106 ? 3.764 -7.334 4.707 1.00 98.25 106 TRP A O 1
ATOM 834 N N . LEU A 1 107 ? 2.147 -7.366 3.168 1.00 97.94 107 LEU A N 1
ATOM 835 C CA . LEU A 1 107 ? 1.069 -7.425 4.163 1.00 97.94 107 LEU A CA 1
ATOM 836 C C . LEU A 1 107 ? 1.058 -8.760 4.925 1.00 97.94 107 LEU A C 1
ATOM 838 O O . LEU A 1 107 ? 0.780 -8.758 6.123 1.00 97.94 107 LEU A O 1
ATOM 842 N N . LYS A 1 108 ? 1.387 -9.883 4.269 1.00 97.62 108 LYS A N 1
ATOM 843 C CA . LYS A 1 108 ? 1.531 -11.178 4.955 1.00 97.62 108 LYS A CA 1
ATOM 844 C C . LYS A 1 108 ? 2.717 -11.178 5.914 1.00 97.62 108 LYS A C 1
ATOM 846 O O . LYS A 1 108 ? 2.579 -11.676 7.024 1.00 97.62 108 LYS A O 1
ATOM 851 N N . GLU A 1 109 ? 3.856 -10.614 5.509 1.00 96.81 109 GLU A N 1
ATOM 852 C CA . GLU A 1 109 ? 5.053 -10.494 6.356 1.00 96.81 109 GLU A CA 1
ATOM 853 C C . GLU A 1 109 ? 4.779 -9.654 7.612 1.00 96.81 109 GLU A C 1
ATOM 855 O O . GLU A 1 109 ? 5.307 -9.940 8.685 1.00 96.81 109 GLU A O 1
ATOM 860 N N . LYS A 1 110 ? 3.891 -8.657 7.510 1.00 94.56 110 LYS A N 1
ATOM 861 C CA . LYS A 1 110 ? 3.378 -7.890 8.658 1.00 94.56 110 LYS A CA 1
ATOM 862 C C . LYS A 1 110 ? 2.404 -8.668 9.554 1.00 94.56 110 LYS A C 1
ATOM 864 O O . LYS A 1 110 ? 2.068 -8.175 10.628 1.00 94.56 110 LYS A O 1
ATOM 869 N N . GLY A 1 111 ? 1.956 -9.853 9.141 1.00 94.88 111 GLY A N 1
ATOM 870 C CA . GLY A 1 111 ? 1.022 -10.696 9.890 1.00 94.88 111 GLY A CA 1
ATOM 871 C C . GLY A 1 111 ? -0.459 -10.353 9.691 1.00 94.88 111 GLY A C 1
ATOM 872 O O . GLY A 1 111 ? -1.270 -10.693 10.552 1.00 94.88 111 GLY A O 1
ATOM 873 N N . PHE A 1 112 ? -0.818 -9.675 8.595 1.00 94.12 112 PHE A N 1
ATOM 874 C CA . PHE A 1 112 ? -2.210 -9.357 8.244 1.00 94.12 112 PHE A CA 1
ATOM 875 C C . PHE A 1 112 ? -2.870 -10.442 7.382 1.00 94.12 112 PHE A C 1
ATOM 877 O O . PHE A 1 112 ? -2.166 -11.153 6.629 1.00 94.12 112 PHE A O 1
#

Foldseek 3Di:
DDDDDDDDDDPPPPPPPPPPPDPPQKDQAADPVRAQQWDWDADDPRPWIKIKRDPIDGDLVVVVVVCLPPLDDCPDPCSVQWDWDQDPNRIIIIGRDDCRVSVRVVNVVVVD

Sequence (112 aa):
MSQLASQNYASTSFAFDDALPKKSAYFVPRNTRGNLPVYTDVRNGGGRQLVLVRNVEGNVSELARDLAQSLFPADSLEASRFKIQISQSKHLVIAGGRWRDNVVEWLKEKGF

Solvent-accessible surface area (backbone atoms only — not comparable to full-atom values): 7027 Å² total; per-residue (Å²): 139,80,90,81,83,84,80,81,82,76,84,79,78,78,79,73,80,81,71,65,80,76,75,67,69,42,49,49,54,55,41,101,85,72,41,74,44,68,41,80,49,74,36,80,94,66,80,38,52,32,29,35,42,41,71,49,39,73,41,55,68,57,52,52,51,53,48,66,66,64,76,42,60,80,90,36,74,64,38,76,38,57,42,80,43,77,44,97,85,50,26,43,41,32,37,67,52,90,52,54,66,61,55,52,50,54,41,46,76,73,72,79

InterPro domains:
  IPR007740 Large ribosomal subunit protein mL49 [PF05046] (25-112)
  IPR007740 Large ribosomal subunit protein mL49 [PTHR13477] (20-112)

Nearest PDB structures (foldseek):
  6ywe-assembly1_7  TM=8.363E-01  e=3.292E-07  Neurospora crassa
  9g6k-assembly1_LU  TM=8.444E-01  e=4.448E-05  Toxoplasma gondii
  5mrc-assembly1_7  TM=6.291E-01  e=2.529E-06  Saccharomyces cerevisiae
  6z1p-assembly1_AL  TM=6.937E-01  e=3.206E-04  Tetrahymena thermophila SB210
  6sgb-assembly1_FU  TM=5.212E-01  e=3.122E-01  Trypanosoma brucei brucei

Radius of gyration: 23.52 Å; Cα contacts (8 Å, |Δi|>4): 147; chains: 1; bounding box: 61×35×76 Å

Organism: Cyclocybe aegerita (NCBI:txid1973307)

Mean predicted aligned error: 9.41 Å

pLDDT: mean 88.17, std 15.87, range [50.12, 98.62]

Secondary structure (DSSP, 8-state):
------------------------SEE----TTS---EEEEEEGGGTEEEEEE---EE-HHHHHHHHHHHSS-TTSHHHHH-EEEE-TTS-EEEESS--HHHHHHHHHHTT-